Protein AF-A0A4P7UN71-F1 (afdb_monomer_lite)

Foldseek 3Di:
DPPPPPDDDPPLLVLLLVLLLCVVVVHD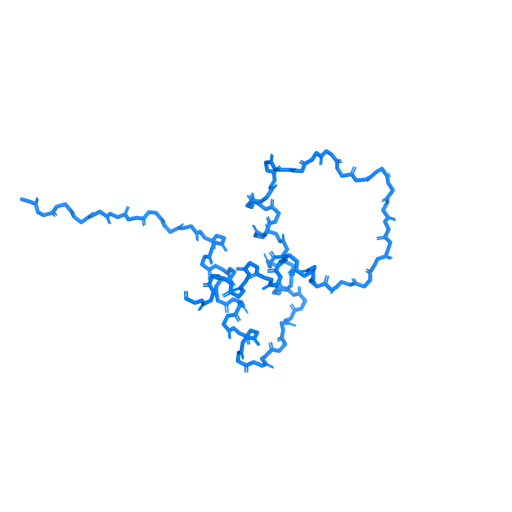DDPVSLVSLVVSVCVVCVVVDDDDDPDDDDDDSDRPPVSNVSSNVSND

Structure (mmCIF, N/CA/C/O backbone):
data_AF-A0A4P7UN71-F1
#
_entry.id   AF-A0A4P7UN71-F1
#
loop_
_atom_site.group_PDB
_atom_site.id
_atom_site.type_symbol
_atom_site.label_atom_id
_atom_site.label_alt_id
_atom_site.label_comp_id
_atom_site.label_asym_id
_atom_site.label_entity_id
_atom_site.label_seq_id
_atom_site.pdbx_PDB_ins_code
_atom_site.Cartn_x
_atom_site.Cartn_y
_atom_site.Cartn_z
_atom_site.occupancy
_atom_site.B_iso_or_equiv
_atom_site.auth_seq_id
_atom_site.auth_comp_id
_atom_site.auth_asym_id
_atom_site.auth_atom_id
_atom_site.pdbx_PDB_model_num
ATOM 1 N N . MET A 1 1 ? 35.826 -17.196 2.132 1.00 44.28 1 MET A N 1
ATOM 2 C CA . MET A 1 1 ? 35.065 -15.963 2.407 1.00 44.28 1 MET A CA 1
ATOM 3 C C . MET A 1 1 ? 33.647 -16.227 1.965 1.00 44.28 1 MET A C 1
ATOM 5 O O . MET A 1 1 ? 33.424 -16.447 0.783 1.00 44.28 1 MET A O 1
ATOM 9 N N . GLU A 1 2 ? 32.736 -16.348 2.920 1.00 46.41 2 GLU A N 1
ATOM 10 C CA . GLU A 1 2 ? 31.312 -16.505 2.645 1.00 46.41 2 GLU A CA 1
ATOM 11 C C . GLU A 1 2 ? 30.806 -15.132 2.190 1.00 46.41 2 GLU A C 1
ATOM 13 O O . GLU A 1 2 ? 30.842 -14.169 2.954 1.00 46.41 2 GLU A O 1
ATOM 18 N N . TYR A 1 3 ? 30.471 -14.995 0.908 1.00 51.66 3 TYR A N 1
ATOM 19 C CA . TYR A 1 3 ? 29.900 -13.757 0.393 1.00 51.66 3 TYR A CA 1
ATOM 20 C C . TYR A 1 3 ? 28.455 -13.684 0.880 1.00 51.66 3 TYR A C 1
ATOM 22 O O . TYR A 1 3 ? 27.570 -14.323 0.314 1.00 51.66 3 TYR A O 1
ATOM 30 N N . THR A 1 4 ? 28.203 -12.918 1.940 1.00 54.97 4 THR A N 1
ATOM 31 C CA . THR A 1 4 ? 26.849 -12.492 2.286 1.00 54.97 4 THR A CA 1
ATOM 32 C C . THR A 1 4 ? 26.333 -11.636 1.136 1.00 54.97 4 THR A C 1
ATOM 34 O O . THR A 1 4 ? 26.765 -10.502 0.936 1.00 54.97 4 THR A O 1
ATOM 37 N N . VAL A 1 5 ? 25.438 -12.205 0.330 1.00 62.06 5 VAL A N 1
ATOM 38 C CA . VAL A 1 5 ? 24.734 -11.478 -0.726 1.00 62.06 5 VAL A CA 1
ATOM 39 C C . VAL A 1 5 ? 23.870 -10.420 -0.043 1.00 62.06 5 VAL A C 1
ATOM 41 O O . VAL A 1 5 ? 22.813 -10.719 0.510 1.00 62.06 5 VAL A O 1
ATOM 44 N N . VAL A 1 6 ? 24.353 -9.179 -0.025 1.00 61.97 6 VAL A N 1
ATOM 45 C CA . VAL A 1 6 ? 23.571 -8.029 0.428 1.00 61.97 6 VAL A CA 1
ATOM 46 C C . VAL A 1 6 ? 22.553 -7.734 -0.665 1.00 61.97 6 VAL A C 1
ATOM 48 O O . VAL A 1 6 ? 22.873 -7.108 -1.673 1.00 61.97 6 VAL A O 1
ATOM 51 N N . ASN A 1 7 ? 21.326 -8.217 -0.485 1.00 59.22 7 ASN A N 1
ATOM 52 C CA . ASN A 1 7 ? 20.227 -7.824 -1.353 1.00 59.22 7 ASN A CA 1
ATOM 53 C C . ASN A 1 7 ? 19.889 -6.352 -1.071 1.00 59.22 7 ASN A C 1
ATOM 55 O O . ASN A 1 7 ? 19.631 -6.008 0.087 1.00 59.22 7 ASN A O 1
ATOM 59 N N . PRO A 1 8 ? 19.893 -5.468 -2.084 1.00 65.56 8 PRO A N 1
ATOM 60 C CA . PRO A 1 8 ? 19.475 -4.090 -1.889 1.00 65.56 8 PRO A CA 1
ATOM 61 C C . PRO A 1 8 ? 18.020 -4.063 -1.411 1.00 65.56 8 PRO A C 1
ATOM 63 O O . PRO A 1 8 ? 17.151 -4.729 -1.975 1.00 65.56 8 PRO A O 1
ATOM 66 N N . ILE A 1 9 ? 17.760 -3.300 -0.349 1.00 69.81 9 ILE A N 1
ATOM 67 C CA . ILE A 1 9 ? 16.402 -3.099 0.152 1.00 69.81 9 ILE A CA 1
ATOM 68 C C . ILE A 1 9 ? 15.665 -2.226 -0.862 1.00 69.81 9 ILE A C 1
ATOM 70 O O . ILE A 1 9 ? 15.997 -1.055 -1.042 1.00 69.81 9 ILE A O 1
ATOM 74 N N . ASP A 1 10 ? 14.644 -2.788 -1.500 1.00 83.06 10 ASP A N 1
ATOM 75 C CA . ASP A 1 10 ? 13.686 -2.010 -2.276 1.00 83.06 10 ASP A CA 1
ATOM 76 C C . ASP A 1 10 ? 12.775 -1.255 -1.297 1.00 83.06 10 ASP A C 1
ATOM 78 O O . ASP A 1 10 ? 11.881 -1.826 -0.663 1.00 83.06 10 ASP A O 1
ATOM 82 N N . ILE A 1 11 ? 13.071 0.035 -1.121 1.00 83.75 11 ILE A N 1
ATOM 83 C CA . ILE A 1 11 ? 12.410 0.913 -0.148 1.00 83.75 11 ILE A CA 1
ATOM 84 C C . ILE A 1 11 ? 10.899 0.976 -0.405 1.00 83.75 11 ILE A C 1
ATOM 86 O O . ILE A 1 11 ? 10.122 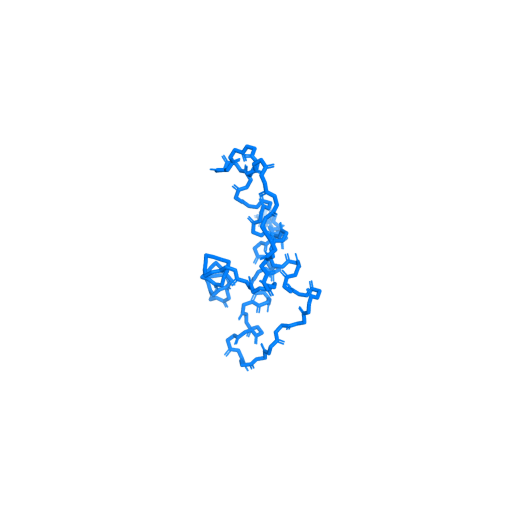0.963 0.550 1.00 83.75 11 ILE A O 1
ATOM 90 N N . ASN A 1 12 ? 10.476 0.980 -1.673 1.00 85.81 12 ASN A N 1
ATOM 91 C CA . ASN A 1 12 ? 9.064 1.067 -2.038 1.00 85.81 12 ASN A CA 1
ATOM 92 C C . ASN A 1 12 ? 8.316 -0.209 -1.641 1.00 85.81 12 ASN A C 1
ATOM 94 O O . ASN A 1 12 ? 7.253 -0.129 -1.030 1.00 85.81 12 ASN A O 1
ATOM 98 N N . LYS A 1 13 ? 8.901 -1.385 -1.902 1.00 86.25 13 LYS A N 1
ATOM 99 C CA . LYS A 1 13 ? 8.314 -2.673 -1.491 1.00 86.25 13 LYS A CA 1
ATOM 100 C C . LYS A 1 13 ? 8.214 -2.801 0.022 1.00 86.25 13 LYS A C 1
ATOM 102 O O . LYS A 1 13 ? 7.183 -3.222 0.540 1.00 86.25 13 LYS A O 1
ATOM 107 N N . ASN A 1 14 ? 9.263 -2.404 0.742 1.00 88.38 14 ASN A N 1
ATOM 108 C CA . ASN A 1 14 ? 9.268 -2.463 2.201 1.00 88.38 14 ASN A CA 1
ATOM 109 C C . ASN A 1 14 ? 8.190 -1.542 2.800 1.00 88.38 14 ASN A C 1
ATOM 111 O O . ASN A 1 14 ? 7.396 -1.973 3.637 1.00 88.38 14 ASN A O 1
ATOM 115 N N . LEU A 1 15 ? 8.100 -0.303 2.308 1.00 89.06 15 LEU A N 1
ATOM 116 C CA . LEU A 1 15 ? 7.078 0.659 2.715 1.00 89.06 15 LEU A CA 1
ATOM 117 C C . LEU A 1 15 ? 5.660 0.138 2.444 1.00 89.06 15 LEU A C 1
ATOM 119 O O . LEU A 1 15 ? 4.831 0.132 3.353 1.00 89.06 15 LEU A O 1
ATOM 123 N N . LEU A 1 16 ? 5.391 -0.355 1.232 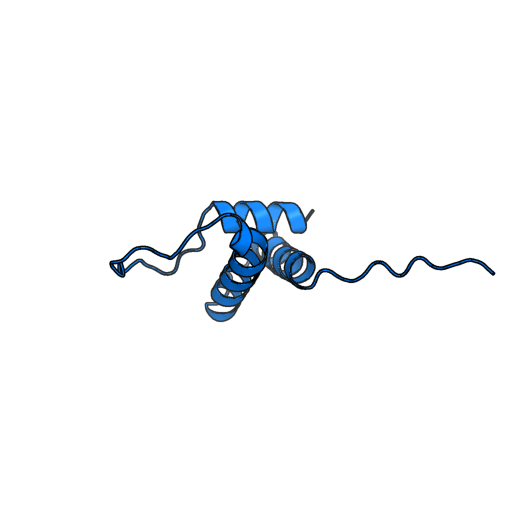1.00 89.69 16 LEU A N 1
ATOM 124 C CA . LEU A 1 16 ? 4.091 -0.934 0.881 1.00 89.69 16 LEU A CA 1
ATOM 125 C C . LEU A 1 16 ? 3.745 -2.137 1.765 1.00 89.69 16 LEU A C 1
ATOM 127 O O . LEU A 1 16 ? 2.603 -2.246 2.198 1.00 89.69 16 LEU A O 1
ATOM 131 N N . GLY A 1 17 ? 4.721 -2.982 2.107 1.00 90.38 17 GLY A N 1
ATOM 132 C CA . GLY A 1 17 ? 4.521 -4.099 3.028 1.00 90.38 17 GLY A CA 1
ATOM 133 C C . GLY A 1 17 ? 4.219 -3.665 4.466 1.00 90.38 17 GLY A C 1
ATOM 134 O O . GLY A 1 17 ? 3.351 -4.244 5.118 1.00 90.38 17 GLY A O 1
ATOM 135 N N . ILE A 1 18 ? 4.886 -2.622 4.979 1.00 90.81 18 ILE A N 1
ATOM 136 C CA . ILE A 1 18 ? 4.594 -2.053 6.309 1.00 90.81 18 ILE A CA 1
ATOM 137 C C . ILE A 1 18 ? 3.159 -1.520 6.352 1.00 90.81 18 ILE A C 1
ATOM 139 O O . ILE A 1 18 ? 2.398 -1.845 7.268 1.00 90.81 18 ILE A O 1
ATOM 143 N N . LEU A 1 19 ? 2.784 -0.727 5.349 1.00 92.00 19 LEU A N 1
ATOM 144 C CA . LEU A 1 19 ? 1.457 -0.128 5.258 1.00 92.00 19 LEU A CA 1
ATOM 145 C C . LEU A 1 19 ? 0.374 -1.192 4.998 1.00 92.00 19 LEU A C 1
ATOM 147 O O . LEU A 1 19 ? -0.704 -1.132 5.587 1.00 92.00 19 LEU A O 1
ATOM 151 N N . GLY A 1 20 ? 0.675 -2.217 4.199 1.00 89.81 20 GLY A N 1
ATOM 152 C CA . GLY A 1 20 ? -0.206 -3.356 3.950 1.00 89.81 20 GLY A CA 1
ATOM 153 C C . GLY A 1 20 ? -0.470 -4.185 5.204 1.00 89.81 20 GLY A C 1
ATOM 154 O O . GLY A 1 20 ? -1.624 -4.464 5.519 1.00 89.81 20 GLY A O 1
ATOM 155 N N . ARG A 1 21 ? 0.562 -4.488 6.004 1.00 92.19 21 ARG A N 1
ATOM 156 C CA . ARG A 1 21 ? 0.386 -5.145 7.315 1.00 92.19 21 ARG A CA 1
ATOM 157 C C . ARG A 1 21 ? -0.483 -4.313 8.254 1.00 92.19 21 ARG A C 1
ATOM 159 O O . ARG A 1 21 ? -1.325 -4.860 8.963 1.00 92.19 21 ARG A O 1
ATOM 166 N N . LYS A 1 22 ? -0.320 -2.986 8.244 1.00 90.81 22 LYS A N 1
ATOM 167 C CA . LYS A 1 22 ? -1.168 -2.073 9.020 1.00 90.81 22 LYS A CA 1
ATOM 168 C C . LYS A 1 22 ? -2.639 -2.178 8.590 1.00 90.81 22 LYS A C 1
ATOM 170 O O . LYS A 1 22 ? -3.494 -2.315 9.464 1.00 90.81 22 LYS A O 1
ATOM 175 N N . MET A 1 23 ? -2.913 -2.204 7.283 1.00 87.38 23 MET A N 1
ATOM 176 C CA . MET A 1 23 ? -4.263 -2.410 6.741 1.00 87.38 23 MET A CA 1
ATOM 177 C C . MET A 1 23 ? -4.850 -3.783 7.098 1.00 87.38 23 MET A C 1
ATOM 179 O O . MET A 1 23 ? -6.000 -3.849 7.525 1.00 87.38 23 MET A O 1
ATOM 183 N N . ILE A 1 24 ? -4.073 -4.867 6.973 1.00 89.12 24 ILE A N 1
ATOM 184 C CA . ILE A 1 24 ? -4.505 -6.236 7.324 1.00 89.12 24 ILE A CA 1
ATOM 185 C C . ILE A 1 24 ? -4.882 -6.329 8.805 1.00 89.12 24 ILE A C 1
ATOM 187 O O . ILE A 1 24 ? -5.881 -6.952 9.154 1.00 89.12 24 ILE A O 1
ATOM 191 N N . ASN A 1 25 ? -4.140 -5.641 9.674 1.00 90.25 25 ASN A N 1
ATOM 192 C CA . ASN A 1 25 ? -4.433 -5.559 11.106 1.00 90.25 25 ASN A CA 1
ATOM 193 C C . ASN A 1 25 ? -5.671 -4.695 11.436 1.00 90.25 25 ASN A C 1
ATOM 195 O O . ASN A 1 25 ? -5.932 -4.426 12.606 1.00 90.25 25 ASN A O 1
ATOM 199 N N . GLY A 1 26 ? -6.421 -4.233 10.430 1.00 86.44 26 GLY A N 1
ATOM 200 C CA . GLY A 1 26 ? -7.644 -3.447 10.592 1.00 86.44 26 GLY A CA 1
ATOM 201 C C . GLY A 1 26 ? -7.408 -1.967 10.898 1.00 86.44 26 GLY A C 1
ATOM 202 O O . GLY A 1 26 ? -8.365 -1.234 11.154 1.00 86.44 26 GLY A O 1
ATOM 203 N N . ASN A 1 27 ? -6.158 -1.499 10.865 1.00 89.56 27 ASN A N 1
ATOM 204 C CA . ASN A 1 27 ? -5.859 -0.094 11.104 1.00 89.56 27 ASN A CA 1
ATOM 205 C C . ASN A 1 27 ? -6.116 0.721 9.838 1.00 89.56 27 ASN A C 1
ATOM 207 O O . ASN A 1 27 ? -5.613 0.401 8.759 1.00 89.56 27 ASN A O 1
ATOM 211 N N . LYS A 1 28 ? -6.837 1.834 9.991 1.00 88.00 28 LYS A N 1
ATOM 212 C CA . LYS A 1 28 ? -6.939 2.835 8.929 1.00 88.00 28 LYS A CA 1
ATOM 213 C C . LYS A 1 28 ? -5.596 3.532 8.748 1.00 88.00 28 LYS A C 1
ATOM 215 O O . LYS A 1 28 ? -4.919 3.868 9.726 1.00 88.00 28 LYS A O 1
ATOM 220 N N . LEU A 1 29 ? -5.231 3.746 7.493 1.00 88.00 29 LEU A N 1
ATOM 221 C CA . LEU A 1 29 ? -4.098 4.581 7.144 1.00 88.00 29 LEU A CA 1
ATOM 222 C C . LEU A 1 29 ? -4.460 6.048 7.363 1.00 88.00 29 LEU A C 1
ATOM 224 O O . LEU A 1 29 ? -5.614 6.464 7.262 1.00 88.00 29 LEU A O 1
ATOM 228 N N . THR A 1 30 ? -3.457 6.817 7.749 1.00 91.50 30 THR A N 1
ATOM 229 C CA . THR A 1 30 ? -3.529 8.272 7.786 1.00 91.50 30 THR A CA 1
ATOM 230 C C . THR A 1 30 ? -3.355 8.830 6.378 1.00 91.50 30 THR A C 1
ATOM 232 O O . THR A 1 30 ? -2.751 8.191 5.521 1.00 91.50 30 THR A O 1
ATOM 235 N N . LEU A 1 31 ? -3.775 10.078 6.166 1.00 88.06 31 LEU A N 1
ATOM 236 C CA . LEU A 1 31 ? -3.566 10.784 4.899 1.00 88.06 31 LEU A CA 1
ATOM 237 C C . LEU A 1 31 ? -2.102 10.731 4.421 1.00 88.06 31 LEU A C 1
ATOM 239 O O . LEU A 1 31 ? -1.833 10.532 3.241 1.00 88.06 31 LEU A O 1
ATOM 243 N N . ALA A 1 32 ? -1.144 10.894 5.336 1.00 88.38 32 ALA A N 1
ATOM 244 C CA . ALA A 1 32 ? 0.275 10.819 5.000 1.00 88.38 32 ALA A CA 1
ATOM 245 C C . ALA A 1 32 ? 0.681 9.415 4.521 1.00 88.38 32 ALA A C 1
ATOM 247 O O . ALA A 1 32 ? 1.474 9.285 3.593 1.00 88.38 32 ALA A O 1
ATOM 248 N N . GLU A 1 33 ? 0.128 8.368 5.131 1.00 89.75 33 GLU A N 1
ATOM 249 C CA . GLU A 1 33 ? 0.372 6.976 4.749 1.00 89.75 33 GLU A CA 1
ATOM 250 C C . GLU A 1 33 ? -0.264 6.625 3.405 1.00 89.75 33 GLU A C 1
ATOM 252 O O . GLU A 1 33 ? 0.371 5.943 2.604 1.00 89.75 33 GLU A O 1
ATOM 257 N N . ASP A 1 34 ? -1.447 7.162 3.110 1.00 87.56 34 ASP A N 1
ATOM 258 C CA . ASP A 1 34 ? -2.068 7.019 1.793 1.00 87.56 34 ASP A CA 1
ATOM 259 C C . ASP A 1 34 ? -1.221 7.697 0.706 1.00 87.56 34 ASP A C 1
ATOM 261 O O . ASP A 1 34 ? -0.941 7.103 -0.335 1.00 87.56 34 ASP A O 1
ATOM 265 N N . LEU A 1 35 ? -0.725 8.914 0.957 1.00 87.88 35 LEU A N 1
ATOM 266 C CA . LEU A 1 35 ? 0.172 9.615 0.030 1.00 87.88 35 LEU A CA 1
ATOM 267 C C . LEU A 1 35 ? 1.504 8.877 -0.166 1.00 87.88 35 LEU A C 1
ATOM 269 O O . LEU A 1 35 ? 2.030 8.830 -1.282 1.00 87.88 35 LEU A O 1
ATOM 273 N N . MET A 1 36 ? 2.041 8.274 0.896 1.00 89.50 36 MET A N 1
ATOM 274 C CA . MET A 1 36 ? 3.238 7.435 0.831 1.00 89.50 36 MET A CA 1
ATOM 275 C C . MET A 1 36 ? 3.002 6.175 -0.011 1.00 89.50 36 MET A C 1
ATOM 277 O O . MET A 1 36 ? 3.816 5.876 -0.885 1.00 89.50 36 MET A O 1
ATOM 281 N N . ALA A 1 37 ? 1.879 5.481 0.186 1.00 88.38 37 ALA A N 1
ATOM 282 C CA . ALA A 1 37 ? 1.509 4.310 -0.608 1.00 88.38 37 ALA A CA 1
ATOM 283 C C . ALA A 1 37 ? 1.311 4.659 -2.092 1.00 88.38 37 ALA A C 1
ATOM 285 O O . ALA A 1 37 ? 1.829 3.961 -2.965 1.00 88.38 37 ALA A O 1
ATOM 286 N N . LEU A 1 38 ? 0.635 5.776 -2.387 1.00 86.50 38 LEU A N 1
ATOM 287 C CA . LEU A 1 38 ? 0.464 6.282 -3.752 1.00 86.50 38 LEU A CA 1
ATOM 288 C C . LEU A 1 38 ? 1.803 6.608 -4.416 1.00 86.50 38 LEU A C 1
ATOM 290 O O . LEU A 1 38 ? 2.023 6.241 -5.567 1.00 86.50 38 LEU A O 1
ATOM 294 N N . SER A 1 39 ? 2.706 7.270 -3.693 1.00 86.00 39 SER A N 1
ATOM 295 C CA . SER A 1 39 ? 4.018 7.665 -4.218 1.00 86.00 39 SER A CA 1
ATOM 296 C C . SER A 1 39 ? 4.911 6.451 -4.480 1.00 86.00 39 SER A C 1
ATOM 298 O O . SER A 1 39 ? 5.553 6.372 -5.528 1.00 86.00 39 SER A O 1
ATOM 300 N N . ALA A 1 40 ? 4.907 5.472 -3.570 1.00 85.88 40 ALA A N 1
ATOM 301 C CA . ALA A 1 40 ? 5.628 4.214 -3.743 1.00 85.88 40 ALA A CA 1
ATOM 302 C C . ALA A 1 40 ? 5.090 3.429 -4.949 1.00 85.88 40 ALA A C 1
ATOM 304 O O . ALA A 1 40 ? 5.863 2.997 -5.805 1.00 85.88 40 ALA A O 1
ATOM 305 N N . TYR A 1 41 ? 3.764 3.324 -5.075 1.00 83.75 41 TYR A N 1
ATOM 306 C CA . TYR A 1 41 ? 3.119 2.692 -6.223 1.00 83.75 41 TYR A CA 1
ATOM 307 C C . TYR A 1 41 ? 3.453 3.401 -7.540 1.00 83.75 41 TYR A C 1
ATOM 309 O O . TYR A 1 41 ? 3.819 2.750 -8.519 1.00 83.75 41 TYR A O 1
ATOM 317 N N . ALA A 1 42 ? 3.368 4.732 -7.577 1.00 81.06 42 ALA A N 1
ATOM 318 C CA . ALA A 1 42 ? 3.691 5.521 -8.761 1.00 81.06 42 ALA A CA 1
ATOM 319 C C . ALA A 1 42 ? 5.165 5.366 -9.156 1.00 81.06 42 ALA A C 1
ATOM 321 O O . ALA A 1 42 ? 5.465 5.217 -10.334 1.00 81.06 42 ALA A O 1
ATOM 322 N N . SER A 1 43 ? 6.088 5.326 -8.192 1.00 81.81 43 SER A N 1
ATOM 323 C CA . SER A 1 43 ? 7.507 5.076 -8.464 1.00 81.81 43 SER A CA 1
ATOM 324 C C . SER A 1 43 ? 7.713 3.714 -9.136 1.00 81.81 43 SER A C 1
ATOM 326 O O . SER A 1 43 ? 8.367 3.638 -10.178 1.00 81.81 43 SER A O 1
ATOM 328 N N . MET A 1 44 ? 7.078 2.665 -8.606 1.00 78.31 44 MET A N 1
ATOM 329 C CA . MET A 1 44 ? 7.178 1.298 -9.130 1.00 78.31 44 MET A CA 1
ATOM 330 C C . MET A 1 44 ? 6.484 1.107 -10.479 1.00 78.31 44 MET A C 1
ATOM 332 O O . MET A 1 44 ? 6.910 0.276 -11.280 1.00 78.31 44 MET A O 1
ATOM 336 N N . THR A 1 45 ? 5.421 1.868 -10.738 1.00 75.81 45 THR A N 1
ATOM 337 C CA . THR A 1 45 ? 4.614 1.730 -11.955 1.00 75.81 45 THR A CA 1
ATOM 338 C C . THR A 1 45 ? 4.856 2.816 -12.998 1.00 75.81 45 THR A C 1
ATOM 340 O O . THR A 1 45 ? 4.295 2.751 -14.087 1.00 75.81 45 THR A O 1
ATOM 343 N N . SER A 1 46 ? 5.737 3.774 -12.707 1.00 72.81 46 SER A N 1
ATOM 344 C CA . SER A 1 46 ? 6.084 4.915 -13.568 1.00 72.81 46 SER A CA 1
ATOM 345 C C . SER A 1 46 ? 6.464 4.520 -14.994 1.00 72.81 46 SER A C 1
ATOM 347 O O . SER A 1 46 ? 6.234 5.279 -15.927 1.00 72.81 46 SER A O 1
ATOM 349 N N . HIS A 1 47 ? 7.011 3.319 -15.175 1.00 69.00 47 HIS A N 1
ATOM 350 C CA . HIS A 1 47 ? 7.440 2.804 -16.473 1.00 69.00 47 HIS A CA 1
ATOM 351 C C . HIS A 1 47 ? 6.270 2.283 -17.327 1.00 69.00 47 HIS A C 1
ATOM 353 O O . HIS A 1 47 ? 6.437 2.073 -18.525 1.00 69.00 47 HIS A O 1
ATOM 359 N N . TYR A 1 48 ? 5.097 2.068 -16.723 1.00 62.16 48 TYR A N 1
ATOM 360 C CA . TYR A 1 48 ? 3.907 1.522 -17.382 1.00 62.16 48 TYR A CA 1
ATOM 361 C C . TYR A 1 48 ? 2.873 2.588 -17.758 1.00 62.16 48 TYR A C 1
ATOM 363 O O . TYR A 1 48 ? 1.925 2.278 -18.478 1.00 62.16 48 TYR A O 1
ATOM 371 N N . TYR A 1 49 ? 3.033 3.832 -17.298 1.00 62.22 49 TYR A N 1
ATOM 372 C CA . TYR A 1 49 ? 2.060 4.901 -17.517 1.00 62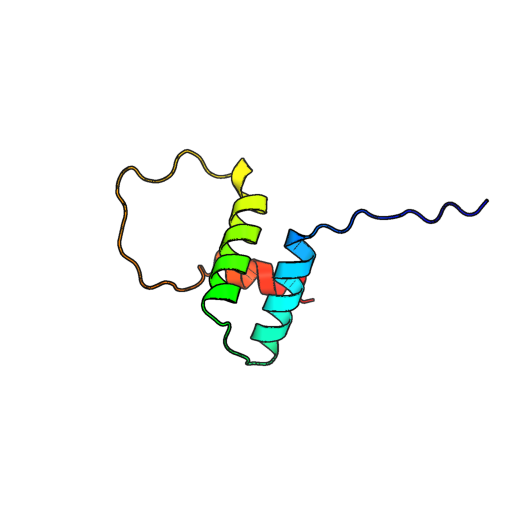.22 49 TYR A CA 1
ATOM 373 C C . TYR A 1 49 ? 2.682 6.084 -18.272 1.00 62.22 49 TYR A C 1
ATOM 375 O O . TYR A 1 49 ? 3.777 6.539 -17.956 1.00 62.22 49 TYR A O 1
ATOM 383 N N . GLY A 1 50 ? 1.972 6.562 -19.300 1.00 64.19 50 GLY A N 1
ATOM 384 C CA . GLY A 1 50 ? 2.336 7.743 -20.089 1.00 64.19 50 GLY A CA 1
ATOM 385 C C . GLY A 1 50 ? 1.993 9.067 -19.386 1.00 64.19 50 GLY A C 1
ATOM 386 O O . GLY A 1 50 ? 1.594 9.051 -18.219 1.00 64.19 50 GLY A O 1
ATOM 387 N N . PRO A 1 51 ? 2.128 10.223 -20.070 1.00 67.12 51 PRO A N 1
ATOM 388 C CA . PRO A 1 51 ? 1.776 11.516 -19.487 1.00 67.12 51 PRO A CA 1
ATOM 389 C C . PRO A 1 51 ? 0.335 11.481 -18.966 1.00 67.12 51 PRO A C 1
ATOM 391 O O . PRO A 1 51 ? -0.560 10.958 -19.632 1.00 67.12 51 PRO A O 1
ATOM 394 N N . GLY A 1 52 ? 0.143 11.988 -17.745 1.00 66.44 52 GLY A N 1
ATOM 395 C CA . GLY A 1 52 ? -1.146 11.966 -17.057 1.00 66.44 52 GLY A CA 1
ATOM 396 C C . GLY A 1 52 ? -2.266 12.649 -17.855 1.00 66.44 52 GLY A C 1
ATOM 397 O O . GLY A 1 52 ? -1.996 13.367 -18.821 1.00 66.44 52 GLY A O 1
ATOM 398 N N . PRO A 1 53 ? -3.534 12.428 -17.470 1.00 68.25 53 PRO A N 1
ATOM 399 C CA . PRO A 1 53 ? -4.674 13.000 -18.175 1.00 68.25 53 PRO A CA 1
ATOM 400 C C . PRO A 1 53 ? -4.576 14.529 -18.243 1.00 68.25 53 PRO A C 1
ATOM 402 O O . PRO A 1 53 ? -4.147 15.179 -17.291 1.00 68.25 53 PRO A O 1
ATOM 405 N N . ALA A 1 54 ? -5.002 15.096 -19.374 1.00 70.69 54 ALA A N 1
ATOM 406 C CA . ALA A 1 54 ? -4.971 16.540 -19.621 1.00 70.69 54 ALA A CA 1
ATOM 407 C C . ALA A 1 54 ? -5.878 17.339 -18.664 1.00 70.69 54 ALA A C 1
ATOM 409 O O . ALA A 1 54 ? -5.690 18.542 -18.498 1.00 70.69 54 ALA A O 1
ATOM 410 N N . GLU A 1 55 ? -6.842 16.671 -18.026 1.00 71.69 55 GLU A N 1
ATOM 411 C CA . GLU A 1 55 ? -7.791 17.270 -17.095 1.00 71.69 55 GLU A CA 1
ATOM 412 C C . GLU A 1 55 ? -7.657 16.657 -15.696 1.00 71.69 55 GLU A C 1
ATOM 414 O O . GLU A 1 55 ? -7.652 15.436 -15.510 1.00 71.69 55 GLU A O 1
ATOM 419 N N . MET A 1 56 ? -7.567 17.530 -14.691 1.00 74.69 56 MET A N 1
ATOM 420 C CA . MET A 1 56 ? -7.548 17.143 -13.283 1.00 74.69 56 MET A CA 1
ATOM 421 C C . MET A 1 56 ? -8.977 16.865 -12.811 1.00 74.69 56 MET A C 1
ATOM 423 O O . MET A 1 56 ? -9.787 17.782 -12.681 1.00 74.69 56 MET A O 1
ATOM 427 N N . HIS A 1 57 ? -9.286 15.607 -12.502 1.00 68.88 57 HIS A N 1
ATOM 428 C CA . HIS A 1 57 ? -10.562 15.239 -11.890 1.00 68.88 57 HIS A CA 1
ATOM 429 C C . HIS A 1 57 ? -10.452 15.263 -10.365 1.00 68.88 57 HIS A C 1
ATOM 431 O O . HIS A 1 57 ? -9.636 14.545 -9.784 1.00 68.88 57 HIS A O 1
ATOM 437 N N . VAL A 1 58 ? -11.308 16.048 -9.707 1.00 67.62 58 VAL A N 1
ATOM 438 C CA . VAL A 1 58 ? -11.440 16.016 -8.245 1.00 67.62 58 VAL A CA 1
ATOM 439 C C . VAL A 1 58 ? -12.060 14.679 -7.847 1.00 67.62 58 VAL A C 1
ATOM 441 O O . VAL A 1 58 ? -13.196 14.377 -8.208 1.00 67.62 58 VAL A O 1
ATOM 444 N N . LYS A 1 59 ? -11.307 13.874 -7.100 1.00 65.75 59 LYS A N 1
ATOM 445 C CA . LYS A 1 59 ? -11.777 12.636 -6.473 1.00 65.75 59 LYS A CA 1
ATOM 446 C C . LYS A 1 59 ? -11.496 12.697 -4.978 1.00 65.75 59 LYS A C 1
ATOM 448 O O . LYS A 1 59 ? -10.541 13.351 -4.558 1.00 65.75 59 LYS A O 1
ATOM 453 N N . THR A 1 60 ? -12.319 12.017 -4.182 1.00 67.88 60 THR A N 1
ATOM 454 C CA . THR A 1 60 ? -11.942 11.700 -2.803 1.00 67.88 60 THR A CA 1
ATOM 455 C C . THR A 1 60 ? -10.636 10.920 -2.831 1.00 67.88 60 THR A C 1
ATOM 457 O O . THR A 1 60 ? -10.416 10.094 -3.721 1.00 67.88 60 THR A O 1
ATOM 460 N N . LEU A 1 61 ? -9.739 11.247 -1.901 1.00 65.62 61 LEU A N 1
ATOM 461 C CA . LEU A 1 61 ? -8.429 10.621 -1.817 1.00 65.62 61 LEU A CA 1
ATOM 462 C C . LEU A 1 61 ? -8.583 9.221 -1.210 1.00 65.62 61 LEU A C 1
ATOM 464 O O . LEU A 1 61 ? -8.285 9.002 -0.044 1.00 65.62 61 LEU A O 1
ATOM 468 N N . A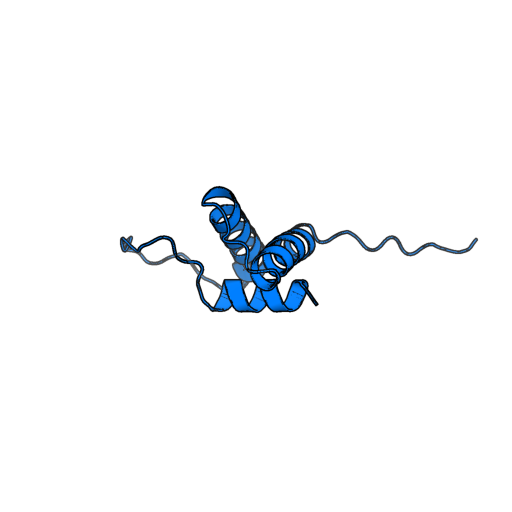SP A 1 62 ? -9.111 8.298 -2.005 1.00 76.12 62 ASP A N 1
ATOM 469 C CA . ASP A 1 62 ? -9.144 6.878 -1.694 1.00 76.12 62 ASP A CA 1
ATOM 470 C C . ASP A 1 62 ? -7.999 6.183 -2.424 1.00 76.12 62 ASP A C 1
ATOM 472 O O . ASP A 1 62 ? -7.737 6.449 -3.603 1.00 76.12 62 ASP A O 1
ATOM 476 N N . LEU A 1 63 ? -7.326 5.261 -1.732 1.00 79.44 63 LEU A N 1
ATOM 477 C CA . LEU A 1 63 ? -6.333 4.408 -2.372 1.00 79.44 63 LEU A CA 1
ATOM 478 C C . LEU A 1 63 ? -6.993 3.603 -3.503 1.00 79.44 63 LEU A C 1
ATOM 480 O O . LEU A 1 63 ? -7.978 2.901 -3.249 1.00 79.44 63 LEU A O 1
ATOM 484 N N . PRO A 1 64 ? -6.455 3.649 -4.734 1.00 83.44 64 PRO A N 1
ATOM 485 C CA . PRO A 1 64 ? -6.916 2.790 -5.811 1.00 83.44 64 PRO A CA 1
ATOM 486 C C . PRO A 1 64 ? -6.780 1.314 -5.427 1.00 83.44 64 PRO A C 1
ATOM 488 O O . PRO A 1 64 ? -5.826 0.922 -4.753 1.00 83.44 64 PRO A O 1
ATOM 491 N N . GLU A 1 65 ? -7.693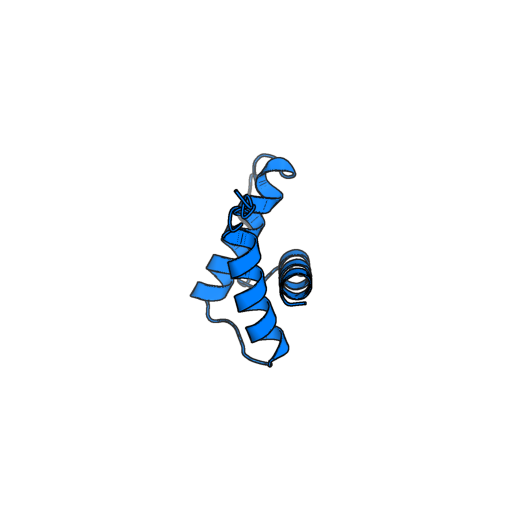 0.473 -5.911 1.00 83.06 65 GLU A N 1
ATOM 492 C CA . GLU A 1 65 ? -7.680 -0.969 -5.619 1.00 83.06 65 GLU A CA 1
ATOM 493 C C . GLU A 1 65 ? -6.379 -1.654 -6.059 1.00 83.06 65 GLU A C 1
ATOM 495 O O . GLU A 1 65 ? -5.902 -2.569 -5.392 1.00 83.06 65 GLU A O 1
ATOM 500 N N . SER A 1 66 ? -5.740 -1.163 -7.124 1.00 81.69 66 SER A N 1
ATOM 501 C CA . SER A 1 66 ? -4.424 -1.640 -7.558 1.00 81.69 66 SER A CA 1
ATOM 502 C C . SER A 1 66 ? -3.327 -1.398 -6.516 1.00 81.69 66 SER A C 1
ATOM 504 O O . SER A 1 66 ? -2.452 -2.242 -6.340 1.00 81.69 66 SER A O 1
ATOM 506 N N . VAL A 1 67 ? -3.383 -0.272 -5.800 1.00 81.31 67 VAL A N 1
ATOM 507 C CA . VAL A 1 67 ? -2.432 0.060 -4.732 1.00 81.31 67 VAL A CA 1
ATOM 508 C C . VAL A 1 67 ? -2.688 -0.824 -3.520 1.00 81.31 67 VAL A C 1
ATOM 510 O O . VAL A 1 67 ? -1.753 -1.419 -2.996 1.00 81.31 67 VAL A O 1
ATOM 513 N N . LYS A 1 68 ? -3.957 -0.985 -3.124 1.00 83.75 68 LYS A N 1
ATOM 514 C CA . LYS A 1 68 ? -4.341 -1.874 -2.016 1.00 83.75 68 LYS A CA 1
ATOM 515 C C . LYS A 1 68 ? -3.915 -3.321 -2.275 1.00 83.75 68 LYS A C 1
ATOM 517 O O . LYS A 1 68 ? -3.367 -3.957 -1.380 1.00 83.75 68 LYS A O 1
ATOM 522 N N . GLY A 1 69 ? -4.117 -3.819 -3.497 1.00 83.25 69 GLY A N 1
ATOM 523 C CA . GLY A 1 69 ? -3.675 -5.153 -3.906 1.00 83.25 69 GLY A CA 1
ATOM 524 C C . GLY A 1 69 ? -2.164 -5.333 -3.761 1.00 83.25 69 GLY A C 1
ATOM 525 O O . GLY A 1 69 ? -1.721 -6.295 -3.140 1.00 83.25 69 GLY A O 1
ATOM 526 N N . LEU A 1 70 ? -1.381 -4.360 -4.236 1.00 84.75 70 LEU A N 1
ATOM 527 C CA . LEU A 1 70 ? 0.080 -4.388 -4.139 1.00 84.75 70 LEU A CA 1
ATOM 528 C C . LEU A 1 70 ? 0.581 -4.314 -2.685 1.00 84.75 70 LEU A C 1
ATOM 530 O O . LEU A 1 70 ? 1.562 -4.953 -2.313 1.00 84.75 70 LEU A O 1
ATOM 534 N N . MET A 1 71 ? -0.103 -3.546 -1.836 1.00 84.81 71 MET A N 1
ATOM 535 C CA . MET A 1 71 ? 0.207 -3.472 -0.407 1.00 84.81 71 MET A CA 1
ATOM 536 C C . MET A 1 71 ? -0.037 -4.803 0.302 1.00 84.81 71 MET A C 1
ATOM 538 O O . MET A 1 71 ? 0.767 -5.197 1.141 1.00 84.81 71 MET A O 1
ATOM 542 N N . ILE A 1 72 ? -1.124 -5.502 -0.037 1.00 84.12 72 ILE A N 1
ATOM 543 C CA . ILE A 1 72 ? -1.411 -6.841 0.490 1.00 84.12 72 ILE A CA 1
ATOM 544 C C . ILE A 1 72 ? -0.363 -7.843 -0.005 1.00 84.12 72 ILE A C 1
ATOM 546 O O . ILE A 1 72 ? 0.126 -8.641 0.790 1.00 84.12 72 ILE A O 1
ATOM 550 N N . GLU A 1 73 ? 0.028 -7.768 -1.279 1.00 85.88 73 GLU A N 1
ATOM 551 C CA . GLU A 1 73 ? 1.058 -8.632 -1.867 1.00 85.88 73 GLU A CA 1
ATOM 552 C C . GLU A 1 73 ? 2.396 -8.524 -1.121 1.00 85.88 73 GLU A C 1
ATOM 554 O O . GLU A 1 73 ? 2.994 -9.541 -0.788 1.00 85.88 73 GLU A O 1
ATOM 559 N N . TYR A 1 74 ? 2.839 -7.307 -0.786 1.00 84.31 74 TYR A N 1
ATOM 560 C CA . TYR A 1 74 ? 4.086 -7.092 -0.035 1.00 84.31 74 TYR A CA 1
ATOM 561 C C . TYR A 1 74 ? 3.952 -7.222 1.486 1.00 84.31 74 TYR A C 1
ATOM 563 O O . TYR A 1 74 ? 4.947 -7.128 2.213 1.00 84.31 74 TYR A O 1
ATOM 571 N N . ALA A 1 75 ? 2.733 -7.388 1.994 1.00 77.75 75 ALA A N 1
ATOM 572 C CA . ALA A 1 75 ? 2.506 -7.637 3.409 1.00 77.75 75 ALA A CA 1
ATOM 573 C C . ALA A 1 75 ? 2.719 -9.109 3.793 1.00 77.75 75 ALA A C 1
ATOM 575 O O . ALA A 1 75 ? 2.953 -9.361 4.981 1.00 77.75 75 ALA A O 1
ATOM 576 N N . GLY A 1 76 ? 2.619 -10.021 2.814 1.00 63.75 76 GLY A N 1
ATOM 577 C CA . GLY A 1 76 ? 2.795 -11.472 2.944 1.00 63.75 76 GLY A CA 1
ATOM 578 C C . GLY A 1 76 ? 4.242 -11.945 2.941 1.00 63.75 76 GLY A C 1
ATOM 579 O O . GLY A 1 76 ? 5.111 -11.245 2.376 1.00 63.75 76 GLY A O 1
#

Secondary structure (DSSP, 8-state):
----------HHHHHHHHHHHHHHTTPPPPHHHHHHHHHHHHHHHTTT--SPPSS------PPPHHHHHHHHHHH-

Sequence (76 aa):
MEYTVVNPIDINKNLLGILGRKMINGNKLTLAEDLMALSAYASMTSHYYGPGPAEMHVKTLDLPESVKGLMIEYAG

pLDDT: mean 78.41, std 11.71, range [44.28, 92.19]

Organism: Desulfovibrio desulfuricans (NCBI:txid876)

Radius of gyration: 15.16 Å; chains: 1; bounding box: 47×34×31 Å